Protein AF-A0A140NG60-F1 (afdb_monomer)

Nearest PDB structures (foldseek):
  7w1a-assembly2_A  TM=9.718E-01  e=1.978E-08  Acinetobacter baumannii
  7w1a-assembly1_B  TM=9.563E-01  e=1.860E-08  Acinetobacter baumannii
  7w19-assembly1_A  TM=9.331E-01  e=2.103E-08  Acinetobacter baumannii
  5igh-assembly1_A  TM=8.970E-01  e=2.757E-04  Escherichia coli
  6fdn-assembly1_A  TM=6.505E-01  e=6.445E-01  Homo sapiens

Structure (mmCIF, N/CA/C/O backbone):
data_AF-A0A140NG60-F1
#
_entry.id   AF-A0A140NG60-F1
#
loop_
_atom_site.group_PDB
_atom_site.id
_atom_site.type_symbol
_atom_site.label_atom_id
_atom_site.label_alt_id
_atom_site.label_comp_id
_atom_site.label_asym_id
_atom_site.label_entity_id
_atom_site.label_seq_id
_atom_site.pdbx_PDB_ins_code
_atom_site.Cartn_x
_atom_site.Cartn_y
_atom_site.Cartn_z
_atom_site.occupancy
_atom_site.B_iso_or_equiv
_atom_site.auth_seq_id
_atom_site.auth_comp_id
_atom_site.auth_asym_id
_atom_site.auth_atom_id
_atom_site.pdbx_PDB_model_num
ATOM 1 N N . MET A 1 1 ? 2.405 12.451 -3.766 1.00 78.56 1 MET A N 1
ATOM 2 C CA . MET A 1 1 ? 1.291 11.528 -3.519 1.00 78.56 1 MET A CA 1
ATOM 3 C C . MET A 1 1 ? 0.617 11.978 -2.251 1.00 78.56 1 MET A C 1
ATOM 5 O O . MET A 1 1 ? 1.273 12.037 -1.217 1.00 78.56 1 MET A O 1
ATOM 9 N N . THR A 1 2 ? -0.633 12.377 -2.384 1.00 91.38 2 THR A N 1
ATOM 10 C CA . THR A 1 2 ? -1.575 12.617 -1.296 1.00 91.38 2 THR A CA 1
ATOM 11 C C . THR A 1 2 ? -2.058 11.279 -0.722 1.00 91.38 2 THR A C 1
ATOM 13 O O . THR A 1 2 ? -1.749 10.214 -1.264 1.00 91.38 2 THR A O 1
ATOM 16 N N . ILE A 1 3 ? -2.827 11.319 0.369 1.00 93.19 3 ILE A N 1
ATOM 17 C CA . ILE A 1 3 ? -3.498 10.128 0.917 1.00 93.19 3 ILE A CA 1
ATOM 18 C C . ILE A 1 3 ? -4.454 9.532 -0.130 1.00 93.19 3 ILE A C 1
ATOM 20 O O . ILE A 1 3 ? -4.457 8.321 -0.340 1.00 93.19 3 ILE A O 1
ATOM 24 N N . GLN A 1 4 ? -5.187 10.381 -0.852 1.00 95.56 4 GLN A N 1
ATOM 25 C CA . GLN A 1 4 ? -6.143 9.986 -1.888 1.00 95.56 4 GLN A CA 1
ATOM 26 C C . GLN A 1 4 ? -5.462 9.279 -3.067 1.00 95.56 4 GLN A C 1
ATOM 28 O O . GLN A 1 4 ? -5.991 8.288 -3.573 1.00 95.56 4 GLN A O 1
ATOM 33 N N . ASP A 1 5 ? -4.265 9.727 -3.466 1.00 93.94 5 ASP A N 1
ATOM 34 C CA . ASP A 1 5 ? -3.479 9.051 -4.510 1.00 93.94 5 ASP A CA 1
ATOM 35 C C . ASP A 1 5 ? -3.119 7.616 -4.089 1.00 93.94 5 ASP A C 1
ATOM 37 O O . ASP A 1 5 ? -3.158 6.688 -4.896 1.00 93.94 5 ASP A O 1
ATOM 41 N N . ILE A 1 6 ? -2.767 7.424 -2.813 1.00 93.94 6 ILE A N 1
ATOM 42 C CA . ILE A 1 6 ? -2.391 6.114 -2.263 1.00 93.94 6 ILE A CA 1
ATOM 43 C C . ILE A 1 6 ? -3.614 5.211 -2.138 1.00 93.94 6 ILE A C 1
ATOM 45 O O . ILE A 1 6 ? -3.528 4.039 -2.497 1.00 93.94 6 ILE A O 1
ATOM 49 N N . GLN A 1 7 ? -4.744 5.743 -1.668 1.00 96.25 7 GLN A N 1
ATOM 50 C CA . GLN A 1 7 ? -6.002 5.000 -1.588 1.00 96.25 7 GLN A CA 1
ATOM 51 C C . GLN A 1 7 ? -6.451 4.524 -2.971 1.00 96.25 7 GLN A C 1
ATOM 53 O O . GLN A 1 7 ? -6.725 3.341 -3.134 1.00 96.25 7 GLN A O 1
ATOM 58 N N . SER A 1 8 ? -6.428 5.407 -3.974 1.00 96.56 8 SER A N 1
ATOM 59 C CA . SER A 1 8 ? -6.815 5.067 -5.351 1.00 96.56 8 SER A CA 1
ATOM 60 C C . SER A 1 8 ? -5.907 3.985 -5.946 1.00 96.56 8 SER A C 1
ATOM 62 O O . SER A 1 8 ? -6.377 3.043 -6.582 1.00 96.56 8 SER A O 1
ATOM 64 N N . LEU A 1 9 ? -4.593 4.082 -5.712 1.00 94.19 9 LEU A N 1
ATOM 65 C CA . LEU A 1 9 ? -3.637 3.072 -6.167 1.00 94.19 9 LEU A CA 1
ATOM 66 C C . LEU A 1 9 ? -3.845 1.728 -5.457 1.00 94.19 9 LEU A C 1
ATOM 68 O O . LEU A 1 9 ? -3.808 0.681 -6.099 1.00 94.19 9 LEU A O 1
ATOM 72 N N . ALA A 1 10 ? -4.054 1.742 -4.141 1.00 95.00 10 ALA A N 1
ATOM 73 C CA . ALA A 1 10 ? -4.303 0.532 -3.365 1.00 95.00 10 ALA A CA 1
ATOM 74 C C . ALA A 1 10 ? -5.619 -0.144 -3.784 1.00 95.00 10 ALA A C 1
ATOM 76 O O . ALA A 1 10 ? -5.645 -1.362 -3.970 1.00 95.00 10 ALA A O 1
ATOM 77 N N . GLU A 1 11 ? -6.675 0.637 -4.023 1.00 96.69 11 GLU A N 1
ATOM 78 C CA . GLU A 1 11 ? -7.973 0.150 -4.494 1.00 96.69 11 GLU A CA 1
ATOM 79 C C . GLU A 1 11 ? -7.863 -0.511 -5.872 1.00 96.69 11 GLU A C 1
ATOM 81 O O . GLU A 1 11 ? -8.390 -1.607 -6.064 1.00 96.69 11 GLU A O 1
ATOM 86 N N . ALA A 1 12 ? -7.081 0.063 -6.795 1.00 96.88 12 ALA A N 1
ATOM 87 C CA . ALA A 1 12 ? -6.782 -0.559 -8.089 1.00 96.88 12 ALA A CA 1
ATOM 88 C C . ALA A 1 12 ? -6.078 -1.929 -7.963 1.00 96.88 12 ALA A C 1
ATOM 90 O O . ALA A 1 12 ? -6.104 -2.736 -8.894 1.00 96.88 12 ALA A O 1
ATOM 91 N N . HIS A 1 13 ? -5.473 -2.212 -6.806 1.00 94.62 13 HIS A N 1
ATOM 92 C CA . HIS A 1 13 ? -4.866 -3.495 -6.449 1.00 94.62 13 HIS A CA 1
ATOM 93 C C . HIS A 1 13 ? -5.716 -4.333 -5.471 1.00 94.62 13 HIS A C 1
ATOM 95 O O . HIS A 1 13 ? -5.236 -5.350 -4.968 1.00 94.62 13 HIS A O 1
ATOM 101 N N . GLY A 1 14 ? -6.973 -3.950 -5.221 1.00 96.31 14 GLY A N 1
ATOM 102 C CA . GLY A 1 14 ? -7.922 -4.688 -4.382 1.00 96.31 14 GLY A CA 1
ATOM 103 C C . GLY A 1 14 ? -7.784 -4.446 -2.875 1.00 96.31 14 GLY A C 1
ATOM 104 O O . GLY A 1 14 ? -8.309 -5.232 -2.087 1.00 96.31 14 GLY A O 1
ATOM 105 N N . LEU A 1 15 ? -7.084 -3.386 -2.460 1.00 96.75 15 LEU A N 1
ATOM 106 C CA . LEU A 1 15 ? -6.852 -3.042 -1.057 1.00 96.75 15 LEU A CA 1
ATOM 107 C C . LEU A 1 15 ? -7.522 -1.707 -0.693 1.00 96.75 15 LEU A C 1
ATOM 109 O O . LEU A 1 15 ? -7.055 -0.640 -1.081 1.00 96.75 15 LEU A O 1
ATOM 113 N N . LEU A 1 16 ? -8.594 -1.763 0.101 1.00 97.44 16 LEU A N 1
ATOM 114 C CA . LEU A 1 16 ? -9.314 -0.577 0.583 1.00 97.44 16 LEU A CA 1
ATOM 115 C C . LEU A 1 16 ? -8.704 -0.053 1.887 1.00 97.44 16 LEU A C 1
ATOM 117 O O . LEU A 1 16 ? -8.853 -0.675 2.942 1.00 97.44 16 LEU A O 1
ATOM 121 N N . LEU A 1 17 ? -8.049 1.106 1.817 1.00 97.50 17 LEU A N 1
ATOM 122 C CA . LEU A 1 17 ? -7.353 1.731 2.943 1.00 97.50 17 LEU A CA 1
ATOM 123 C C . LEU A 1 17 ? -8.150 2.877 3.567 1.00 97.50 17 LEU A C 1
ATOM 125 O O . LEU A 1 17 ? -8.793 3.667 2.877 1.00 97.50 17 LEU A O 1
ATOM 129 N N . THR A 1 18 ? -8.035 3.005 4.883 1.00 97.25 18 THR A N 1
ATOM 130 C CA . THR A 1 18 ? -8.488 4.186 5.628 1.00 97.25 18 THR A CA 1
ATOM 131 C C . THR A 1 18 ? -7.558 5.381 5.383 1.00 97.25 18 THR A C 1
ATOM 133 O O . THR A 1 18 ? -6.491 5.255 4.782 1.00 97.25 18 THR A O 1
ATOM 136 N N . ASP A 1 19 ? -7.951 6.550 5.876 1.00 95.44 19 ASP A N 1
ATOM 137 C CA . ASP A 1 19 ? -7.148 7.776 5.878 1.00 95.44 19 ASP A CA 1
ATOM 138 C C . ASP A 1 19 ? -6.035 7.776 6.946 1.00 95.44 19 ASP A C 1
ATOM 140 O O . ASP A 1 19 ? -5.132 8.613 6.914 1.00 95.44 19 ASP A O 1
ATOM 144 N N . LYS A 1 20 ? -6.060 6.815 7.880 1.00 94.00 20 LYS A N 1
ATOM 145 C CA . LYS A 1 20 ? -5.046 6.648 8.927 1.00 94.00 20 LYS A CA 1
ATOM 146 C C . LYS A 1 20 ? -3.754 6.091 8.332 1.00 94.00 20 LYS A C 1
ATOM 148 O O . LYS A 1 20 ? -3.566 4.875 8.255 1.00 94.00 20 LYS A O 1
ATOM 153 N N . MET A 1 21 ? -2.858 6.995 7.943 1.00 93.44 21 MET A N 1
ATOM 154 C CA . MET A 1 21 ? -1.560 6.671 7.351 1.00 93.44 21 MET A CA 1
ATOM 155 C C . MET A 1 21 ? -0.401 7.314 8.115 1.00 93.44 21 MET A C 1
ATOM 157 O O . MET A 1 21 ? -0.459 8.482 8.495 1.00 93.44 21 MET A O 1
ATOM 161 N N . ASN A 1 22 ? 0.679 6.557 8.304 1.00 92.62 22 ASN A N 1
ATOM 162 C CA . ASN A 1 22 ? 1.947 7.056 8.824 1.00 92.62 22 ASN A CA 1
ATOM 163 C C . ASN A 1 22 ? 3.036 6.884 7.760 1.00 92.62 22 ASN A C 1
ATOM 165 O O . ASN A 1 22 ? 3.281 5.779 7.270 1.00 92.62 22 ASN A O 1
ATOM 169 N N . PHE A 1 23 ? 3.663 7.995 7.388 1.00 90.50 23 PHE A N 1
ATOM 170 C CA . PHE A 1 23 ? 4.661 8.052 6.330 1.00 90.50 23 PHE A CA 1
ATOM 171 C C . PHE A 1 23 ? 6.059 7.928 6.928 1.00 90.50 23 PHE A C 1
ATOM 173 O O . PHE A 1 23 ? 6.459 8.735 7.763 1.00 90.50 23 PHE A O 1
ATOM 180 N N . ASN A 1 24 ? 6.826 6.951 6.449 1.00 84.06 24 ASN A N 1
ATOM 181 C CA . ASN A 1 24 ? 8.250 6.848 6.723 1.00 84.06 24 ASN A CA 1
ATOM 182 C C . ASN A 1 24 ? 9.036 7.124 5.434 1.00 84.06 24 ASN A C 1
ATOM 184 O O . ASN A 1 24 ? 9.003 6.359 4.464 1.00 84.06 24 ASN A O 1
ATOM 188 N N . GLU A 1 25 ? 9.747 8.250 5.433 1.00 73.31 25 GLU A N 1
ATOM 189 C CA . GLU A 1 25 ? 10.470 8.750 4.267 1.00 73.31 25 GLU A CA 1
ATOM 190 C C . GLU A 1 25 ? 11.971 8.447 4.270 1.00 73.31 25 GLU A C 1
ATOM 192 O O . GLU A 1 25 ? 12.653 8.828 3.322 1.00 73.31 25 GLU A O 1
ATOM 197 N N . MET A 1 26 ? 12.490 7.723 5.266 1.00 76.06 26 MET A N 1
ATOM 198 C CA . MET A 1 26 ? 13.936 7.511 5.436 1.00 76.06 26 MET A CA 1
ATOM 199 C C . MET A 1 26 ? 14.587 6.643 4.337 1.00 76.06 26 MET A C 1
ATOM 201 O O . MET A 1 26 ? 15.810 6.552 4.269 1.00 76.06 26 MET A O 1
ATOM 205 N N . GLY A 1 27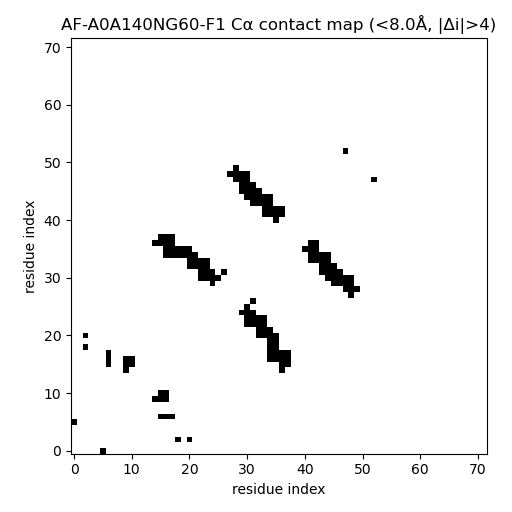 ? 13.798 6.002 3.467 1.00 76.38 27 GLY A N 1
ATOM 206 C CA . GLY A 1 27 ? 14.285 5.146 2.381 1.00 76.38 27 GLY A CA 1
ATOM 207 C C . GLY A 1 27 ? 14.626 5.898 1.086 1.00 76.38 27 GLY A C 1
ATOM 208 O O . GLY A 1 27 ? 13.809 6.664 0.566 1.00 76.38 27 GLY A O 1
ATOM 209 N N . ILE A 1 28 ? 15.804 5.600 0.519 1.00 79.94 28 ILE A N 1
ATOM 210 C CA . ILE A 1 28 ? 16.281 6.146 -0.769 1.00 79.94 28 ILE A CA 1
ATOM 211 C C . ILE A 1 28 ? 15.459 5.613 -1.948 1.00 79.94 28 ILE A C 1
ATOM 213 O O . ILE A 1 28 ? 15.128 6.362 -2.863 1.00 79.94 28 ILE A O 1
ATOM 217 N N . ASP A 1 29 ? 15.118 4.325 -1.933 1.00 83.88 29 ASP A N 1
ATOM 218 C CA . ASP A 1 29 ? 14.501 3.667 -3.089 1.00 83.88 29 ASP A CA 1
ATOM 219 C C . ASP A 1 29 ? 12.968 3.603 -3.008 1.00 83.88 29 ASP A C 1
ATOM 221 O O . ASP A 1 29 ? 12.277 3.646 -4.029 1.00 83.88 29 ASP A O 1
ATOM 225 N N . PHE A 1 30 ? 12.420 3.559 -1.792 1.00 86.44 30 PHE A N 1
ATOM 226 C CA . PHE A 1 30 ? 10.990 3.390 -1.549 1.00 86.44 30 PHE A CA 1
ATOM 227 C C . PHE A 1 30 ? 10.465 4.424 -0.560 1.00 86.44 30 PHE A C 1
ATOM 229 O O . PHE A 1 30 ? 11.112 4.738 0.439 1.00 86.44 30 PHE A O 1
ATOM 236 N N . LYS A 1 31 ? 9.245 4.894 -0.812 1.00 88.44 31 LYS A N 1
ATOM 237 C CA . LYS A 1 31 ? 8.394 5.495 0.216 1.00 88.44 31 LYS A CA 1
ATOM 238 C C . LYS A 1 31 ? 7.709 4.371 0.976 1.00 88.44 31 LYS A C 1
ATOM 240 O O . LYS A 1 31 ? 7.132 3.479 0.347 1.00 88.44 31 LYS A O 1
ATOM 245 N N . VAL A 1 32 ? 7.779 4.418 2.301 1.00 91.44 32 VAL A N 1
ATOM 246 C CA . VAL A 1 32 ? 7.116 3.450 3.172 1.00 91.44 32 VAL A CA 1
ATOM 247 C C . VAL A 1 32 ? 5.910 4.119 3.811 1.00 91.44 32 VAL A C 1
ATOM 249 O O . VAL A 1 32 ? 6.020 5.219 4.350 1.00 91.44 32 VAL A O 1
ATOM 252 N N . VAL A 1 33 ? 4.757 3.462 3.740 1.00 93.44 33 VAL A N 1
ATOM 253 C CA . VAL A 1 33 ? 3.521 3.950 4.358 1.00 93.44 33 VAL A CA 1
ATOM 254 C C . VAL A 1 33 ? 2.918 2.830 5.186 1.00 93.44 33 VAL A C 1
ATOM 256 O O . VAL A 1 33 ? 2.652 1.748 4.666 1.00 93.44 33 VAL A O 1
ATOM 259 N N . PHE A 1 34 ? 2.704 3.090 6.469 1.00 94.81 34 PHE A N 1
ATOM 260 C CA . PHE A 1 34 ? 1.897 2.236 7.329 1.00 94.81 34 PHE A CA 1
ATOM 261 C C . PHE A 1 34 ? 0.451 2.706 7.245 1.00 94.81 34 PHE A C 1
ATOM 263 O O . PHE A 1 34 ? 0.187 3.889 7.448 1.00 94.81 34 PHE A O 1
ATOM 270 N N . ALA A 1 35 ? -0.472 1.799 6.949 1.00 9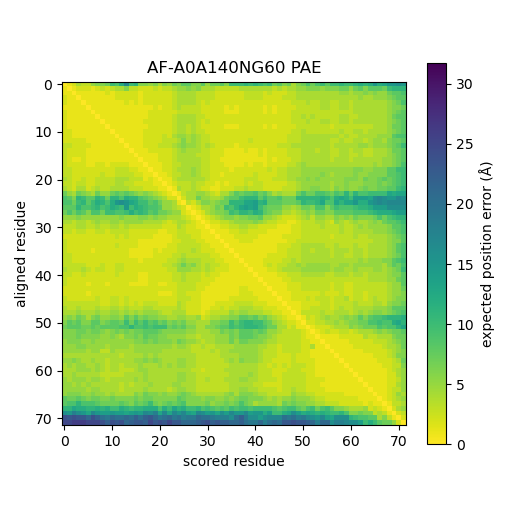6.25 35 ALA A N 1
ATOM 271 C CA . ALA A 1 35 ? -1.885 2.114 6.794 1.00 96.25 35 ALA A CA 1
ATOM 272 C C . ALA A 1 35 ? -2.761 1.040 7.445 1.00 96.25 35 ALA A C 1
ATOM 274 O O . ALA A 1 35 ? -2.334 -0.102 7.624 1.00 96.25 35 ALA A O 1
ATOM 275 N N . LEU A 1 36 ? -3.992 1.411 7.783 1.00 97.56 36 LEU A N 1
ATOM 276 C CA . LEU A 1 36 ? -5.034 0.467 8.179 1.00 97.56 36 LEU A CA 1
ATOM 277 C C . LEU A 1 36 ? -5.998 0.255 7.018 1.00 97.56 36 LEU A C 1
ATOM 279 O O . LEU A 1 36 ? -6.417 1.231 6.389 1.00 97.56 36 LEU A O 1
ATOM 283 N N . ASP A 1 37 ? -6.383 -0.991 6.765 1.00 96.94 37 ASP A N 1
ATOM 284 C CA . ASP A 1 37 ? -7.527 -1.270 5.901 1.00 96.94 37 ASP A CA 1
ATOM 285 C C . ASP A 1 37 ? -8.862 -1.067 6.634 1.00 96.94 37 ASP A C 1
ATOM 287 O O . ASP A 1 37 ? -8.921 -0.826 7.844 1.00 96.94 37 ASP A O 1
ATOM 291 N N . THR A 1 38 ? -9.958 -1.158 5.886 1.00 96.00 38 THR A N 1
ATOM 292 C CA . THR A 1 38 ? -11.323 -0.998 6.419 1.00 96.00 38 THR A CA 1
ATOM 293 C C . THR A 1 38 ? -11.732 -2.068 7.438 1.00 96.00 38 THR A C 1
ATOM 295 O O . THR A 1 38 ? -12.722 -1.883 8.144 1.00 96.00 38 THR A O 1
ATOM 298 N N . LYS A 1 39 ? -10.976 -3.166 7.558 1.00 96.38 39 LYS A N 1
ATOM 299 C CA . LYS A 1 39 ? -11.183 -4.233 8.548 1.00 96.38 39 LYS A CA 1
ATOM 300 C C . LYS A 1 39 ? -10.299 -4.060 9.788 1.00 96.38 39 LYS A C 1
ATOM 302 O O . LYS A 1 39 ? -10.371 -4.878 10.700 1.00 96.38 39 LYS A O 1
ATOM 307 N N . GLY A 1 40 ? -9.482 -3.006 9.836 1.00 95.25 40 GLY A N 1
ATOM 308 C CA . GLY A 1 40 ? -8.555 -2.732 10.931 1.00 95.25 40 GLY A CA 1
ATOM 309 C C . GLY A 1 40 ? -7.236 -3.504 10.845 1.00 95.25 40 GLY A C 1
ATOM 310 O O . GLY A 1 40 ? -6.448 -3.446 11.788 1.00 95.25 40 GLY A O 1
ATOM 311 N N . GLN A 1 41 ? -6.960 -4.201 9.740 1.00 97.00 41 GLN A N 1
ATOM 312 C CA . GLN A 1 41 ? -5.676 -4.864 9.528 1.00 97.00 41 GLN A CA 1
ATOM 313 C C . GLN A 1 41 ? -4.609 -3.827 9.165 1.00 97.00 41 GLN A C 1
ATOM 315 O O . GLN A 1 41 ? -4.828 -2.936 8.341 1.00 97.00 41 GLN A 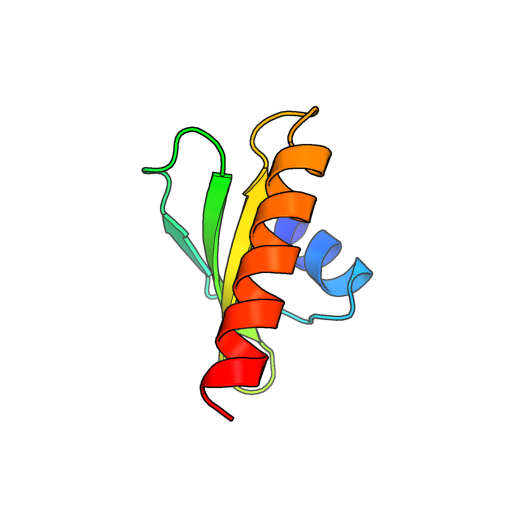O 1
ATOM 320 N N . GLN A 1 42 ? -3.427 -3.963 9.768 1.00 96.81 42 GLN A N 1
ATOM 321 C CA . GLN A 1 42 ? -2.267 -3.136 9.447 1.00 96.81 42 GLN A CA 1
ATOM 322 C C . GLN A 1 42 ? -1.566 -3.634 8.183 1.00 96.81 42 GLN A C 1
ATOM 324 O O . GLN A 1 42 ? -1.289 -4.827 8.038 1.00 96.81 42 GLN A O 1
ATOM 329 N N . TRP A 1 43 ? -1.233 -2.686 7.312 1.00 96.75 43 TRP A N 1
ATOM 330 C CA . TRP A 1 43 ? -0.517 -2.888 6.062 1.00 96.75 43 TRP A CA 1
ATOM 331 C C . TRP A 1 43 ? 0.721 -1.993 6.001 1.00 96.75 43 TRP A C 1
ATOM 333 O O . TRP A 1 43 ? 0.705 -0.846 6.451 1.00 96.75 43 TRP A O 1
ATOM 343 N N . LEU A 1 44 ? 1.787 -2.519 5.397 1.00 94.56 44 LEU A N 1
ATOM 344 C CA . LEU A 1 44 ? 2.973 -1.761 5.014 1.00 94.56 44 LEU A CA 1
ATOM 345 C C . LEU A 1 44 ? 3.018 -1.680 3.488 1.00 94.56 44 LEU A C 1
ATOM 347 O O . LEU A 1 44 ? 3.111 -2.699 2.804 1.00 94.56 44 LEU A O 1
ATOM 351 N N . LEU A 1 45 ? 2.970 -0.464 2.957 1.00 93.25 45 LEU A N 1
ATOM 352 C CA . LEU A 1 45 ? 3.088 -0.186 1.531 1.00 93.25 45 LEU A CA 1
ATOM 353 C C . LEU A 1 45 ? 4.516 0.250 1.210 1.00 93.25 45 LEU A C 1
ATOM 355 O O . LEU A 1 45 ? 5.102 1.060 1.929 1.00 93.25 45 LEU A O 1
ATOM 359 N N . ARG A 1 46 ? 5.054 -0.250 0.094 1.00 91.44 46 ARG A N 1
ATOM 360 C CA . ARG A 1 46 ? 6.336 0.185 -0.476 1.00 91.44 46 ARG A CA 1
ATOM 361 C C . ARG A 1 46 ? 6.109 0.712 -1.878 1.00 91.44 46 ARG A C 1
ATOM 363 O O . ARG A 1 46 ? 5.835 -0.058 -2.795 1.00 91.44 46 ARG A O 1
ATOM 370 N N . ILE A 1 47 ? 6.243 2.022 -2.035 1.00 88.19 47 ILE A N 1
ATOM 371 C CA . ILE A 1 47 ? 6.011 2.712 -3.304 1.00 88.19 47 ILE A CA 1
ATOM 372 C C . ILE A 1 47 ? 7.375 3.128 -3.873 1.00 88.19 47 ILE A C 1
ATOM 374 O O . ILE A 1 47 ? 8.084 3.893 -3.211 1.00 88.19 47 ILE A O 1
ATOM 378 N N . PRO A 1 48 ? 7.783 2.630 -5.056 1.00 89.12 48 PRO A N 1
ATOM 379 C CA . PRO A 1 48 ? 9.055 3.003 -5.673 1.00 89.12 48 PRO A CA 1
ATOM 380 C C . PRO A 1 48 ? 9.138 4.515 -5.907 1.00 89.12 48 PRO A C 1
ATOM 382 O O . PRO A 1 48 ? 8.178 5.125 -6.378 1.00 89.12 48 PRO A O 1
ATOM 385 N N . ARG A 1 49 ? 10.284 5.133 -5.600 1.00 86.25 49 ARG A N 1
ATOM 386 C CA . ARG A 1 49 ? 10.510 6.570 -5.857 1.00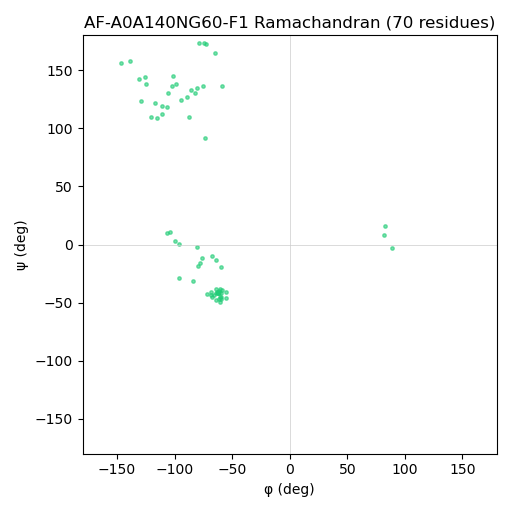 86.25 49 ARG A CA 1
ATOM 387 C C . ARG A 1 49 ? 10.880 6.875 -7.314 1.00 86.25 49 ARG A C 1
ATOM 389 O O . ARG A 1 49 ? 10.780 8.027 -7.722 1.00 86.25 49 ARG A O 1
ATOM 396 N N . ARG A 1 50 ? 11.321 5.867 -8.071 1.00 85.44 50 ARG A N 1
ATOM 397 C CA . ARG A 1 50 ? 11.761 5.975 -9.468 1.00 85.44 50 ARG A CA 1
ATOM 398 C C . ARG A 1 50 ? 11.416 4.717 -10.255 1.00 85.44 50 ARG A C 1
ATOM 400 O O . ARG A 1 50 ? 11.318 3.625 -9.689 1.00 85.44 50 ARG A O 1
ATOM 407 N N . ASP A 1 51 ? 11.307 4.881 -11.565 1.00 81.12 51 ASP A N 1
ATOM 408 C CA . ASP A 1 51 ? 11.226 3.769 -12.505 1.00 81.12 51 ASP A CA 1
ATOM 409 C C . ASP A 1 51 ? 12.520 2.938 -12.524 1.00 81.12 51 ASP A C 1
ATOM 411 O O . ASP A 1 51 ? 13.564 3.338 -12.007 1.00 81.12 51 ASP A O 1
ATOM 415 N N . GLY A 1 52 ? 12.445 1.732 -13.094 1.00 85.12 52 GLY A N 1
ATOM 416 C CA . GLY A 1 52 ? 13.590 0.817 -13.210 1.00 85.12 52 GLY A CA 1
ATOM 417 C C . GLY A 1 52 ? 13.791 -0.140 -12.027 1.00 85.12 52 GLY A C 1
ATOM 418 O O . GLY A 1 52 ? 14.625 -1.034 -12.094 1.00 85.12 52 GLY A O 1
ATOM 419 N N . MET A 1 53 ? 12.980 -0.053 -10.969 1.00 86.12 53 MET A N 1
ATOM 420 C CA . MET A 1 53 ? 13.102 -0.946 -9.799 1.00 86.12 53 MET A CA 1
ATOM 421 C C . MET A 1 53 ? 12.473 -2.330 -9.969 1.00 86.12 53 MET A C 1
ATOM 423 O O . MET A 1 53 ? 12.544 -3.171 -9.072 1.00 86.12 53 MET A O 1
ATOM 427 N N . ARG A 1 54 ? 11.836 -2.594 -11.112 1.00 86.88 54 ARG A N 1
ATOM 428 C CA . ARG A 1 54 ? 11.053 -3.817 -11.328 1.00 86.88 54 ARG A CA 1
ATOM 429 C C . ARG A 1 54 ? 11.892 -5.087 -11.160 1.00 86.88 54 ARG A C 1
ATOM 431 O O . ARG A 1 54 ? 11.392 -6.063 -10.607 1.00 86.88 54 ARG A O 1
ATOM 438 N N . GLU A 1 55 ? 13.139 -5.097 -11.623 1.00 89.62 55 GLU A N 1
ATOM 439 C CA . GLU A 1 55 ? 14.017 -6.267 -11.486 1.00 89.62 55 GLU A CA 1
ATOM 440 C C . GLU A 1 55 ? 14.423 -6.520 -10.033 1.00 89.62 55 GLU A C 1
ATOM 442 O O . GLU A 1 55 ? 14.329 -7.653 -9.558 1.00 89.62 55 GLU A O 1
ATOM 447 N N . GLN A 1 56 ? 14.779 -5.464 -9.298 1.00 88.88 56 GLN A N 1
ATOM 448 C CA . GLN A 1 56 ? 15.107 -5.548 -7.876 1.00 88.88 56 GLN A CA 1
ATOM 449 C C . GLN A 1 56 ? 13.915 -6.061 -7.057 1.00 88.88 56 GLN A C 1
ATOM 451 O O . GLN A 1 56 ? 14.073 -6.989 -6.267 1.00 88.88 56 GLN A O 1
ATOM 456 N N . ILE A 1 57 ? 12.708 -5.546 -7.318 1.00 90.88 57 ILE A N 1
ATOM 457 C CA . ILE A 1 57 ? 11.468 -5.997 -6.665 1.00 90.88 57 ILE A CA 1
ATOM 458 C C . ILE A 1 57 ? 11.186 -7.473 -6.981 1.00 90.88 57 ILE A C 1
ATOM 460 O O . ILE A 1 57 ? 10.824 -8.244 -6.092 1.00 90.88 57 ILE A O 1
ATOM 464 N N . LYS A 1 58 ? 11.384 -7.908 -8.234 1.00 92.88 58 LYS A N 1
ATOM 465 C CA . LYS A 1 58 ? 11.233 -9.323 -8.617 1.00 92.88 58 LYS A CA 1
ATOM 466 C C . LYS A 1 58 ? 12.229 -10.222 -7.883 1.00 92.88 58 LYS A C 1
ATOM 468 O O . LYS A 1 58 ? 11.847 -11.310 -7.454 1.00 92.88 58 LYS A O 1
ATOM 473 N N . LYS A 1 59 ? 13.488 -9.792 -7.746 1.00 93.88 59 LYS A N 1
ATOM 474 C CA . LYS A 1 59 ? 14.521 -10.533 -7.009 1.00 93.88 59 LYS A CA 1
ATOM 475 C C . LYS A 1 59 ? 14.162 -10.647 -5.528 1.00 93.88 59 LYS A C 1
ATOM 477 O O . LYS A 1 59 ? 14.195 -11.748 -4.990 1.00 93.88 59 LYS A O 1
ATOM 482 N N . GLU A 1 60 ? 13.763 -9.542 -4.904 1.00 92.25 60 GLU A N 1
ATOM 483 C CA . GLU A 1 60 ? 13.344 -9.512 -3.501 1.00 92.25 60 GLU A CA 1
ATOM 484 C C . GLU A 1 60 ? 12.139 -10.429 -3.252 1.00 92.25 60 GLU A C 1
ATOM 486 O O . GLU A 1 60 ? 12.177 -11.254 -2.342 1.00 92.25 60 GLU A O 1
ATOM 491 N N . LYS A 1 61 ? 11.120 -10.388 -4.123 1.00 93.38 61 LYS A N 1
ATOM 492 C CA . LYS A 1 61 ? 9.968 -11.298 -4.043 1.00 93.38 61 LYS A CA 1
ATOM 493 C C . LYS A 1 61 ? 10.394 -12.768 -4.038 1.00 93.38 61 LYS A C 1
ATOM 495 O O . LYS A 1 61 ? 9.902 -13.530 -3.219 1.00 93.38 61 LYS A O 1
ATOM 500 N N . ARG A 1 62 ? 11.313 -13.176 -4.922 1.00 95.00 62 ARG A N 1
ATOM 501 C CA . ARG A 1 62 ? 11.798 -14.571 -4.972 1.00 95.00 62 ARG A CA 1
ATOM 502 C C . ARG A 1 62 ? 12.470 -14.999 -3.666 1.00 95.00 62 ARG A C 1
ATOM 504 O O . ARG A 1 62 ? 12.289 -16.136 -3.248 1.00 95.00 62 ARG A O 1
ATOM 511 N N . ILE A 1 63 ? 13.221 -14.099 -3.032 1.00 94.88 63 ILE A N 1
ATOM 512 C CA . ILE A 1 63 ? 13.868 -14.361 -1.739 1.00 94.88 63 ILE A CA 1
ATOM 513 C C . ILE A 1 63 ? 12.811 -14.512 -0.639 1.00 94.88 63 ILE A C 1
ATOM 515 O O . ILE A 1 63 ? 12.876 -15.461 0.136 1.00 94.88 63 ILE A O 1
ATOM 519 N N . LEU A 1 64 ? 11.815 -13.623 -0.593 1.00 93.44 64 LEU A N 1
ATOM 520 C CA . LEU A 1 64 ? 10.736 -13.692 0.396 1.00 93.44 64 LEU A CA 1
ATOM 521 C C . LEU A 1 64 ? 9.899 -14.970 0.259 1.00 93.44 64 LEU A C 1
ATOM 523 O O . LEU A 1 64 ? 9.589 -15.594 1.268 1.00 93.44 64 LEU A O 1
ATOM 527 N N . GLU A 1 65 ? 9.579 -15.391 -0.968 1.00 94.44 65 GLU A N 1
ATOM 528 C CA . GLU A 1 65 ? 8.880 -16.661 -1.215 1.00 94.44 65 GLU A CA 1
ATOM 529 C C . GLU A 1 65 ? 9.713 -17.866 -0.759 1.00 94.44 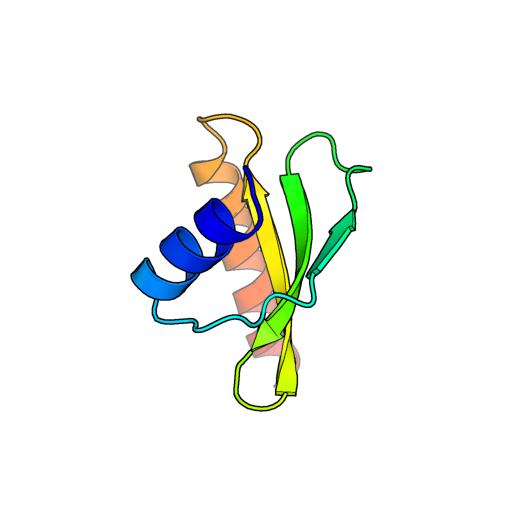65 GLU A C 1
ATOM 531 O O . GLU A 1 65 ? 9.179 -18.784 -0.140 1.00 94.44 65 GLU A O 1
ATOM 536 N N . LEU A 1 66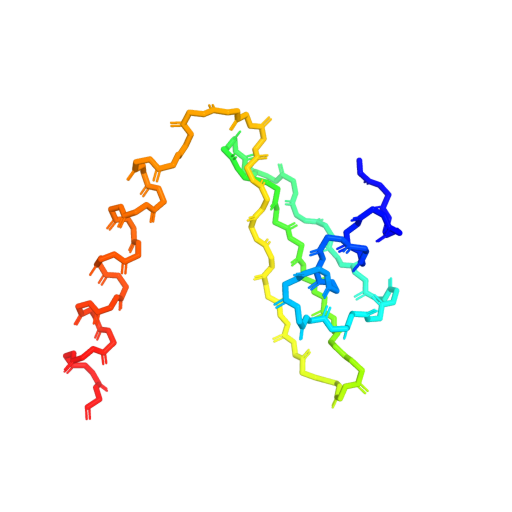 ? 11.029 -17.851 -1.005 1.00 94.06 66 LEU A N 1
ATOM 537 C CA . LEU A 1 66 ? 11.926 -18.902 -0.523 1.00 94.06 66 LEU A CA 1
ATOM 538 C C . LEU A 1 66 ? 11.912 -18.986 1.009 1.00 94.06 66 LEU A C 1
ATOM 540 O O . LEU A 1 66 ? 11.734 -20.069 1.553 1.00 94.06 66 LEU A O 1
ATOM 544 N N . VAL A 1 67 ? 12.065 -17.851 1.698 1.00 94.62 67 VAL A N 1
ATOM 545 C CA . VAL A 1 67 ? 12.045 -17.791 3.168 1.00 94.62 67 VAL A CA 1
ATOM 546 C C . VAL A 1 67 ? 10.694 -18.266 3.701 1.00 94.62 67 VAL A C 1
ATOM 548 O O . VAL A 1 6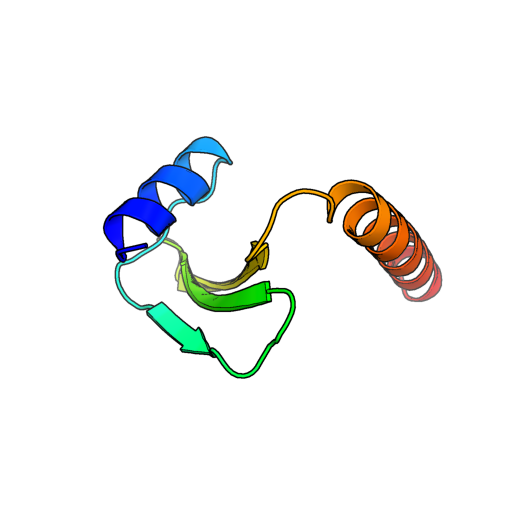7 ? 10.651 -19.117 4.583 1.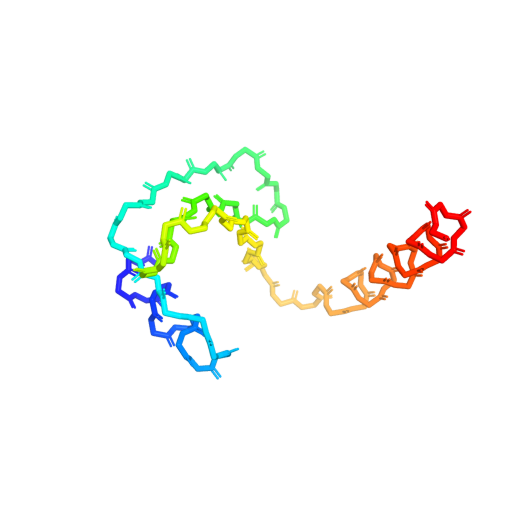00 94.62 67 VAL A O 1
ATOM 551 N N . LYS A 1 68 ? 9.586 -17.788 3.131 1.00 91.94 6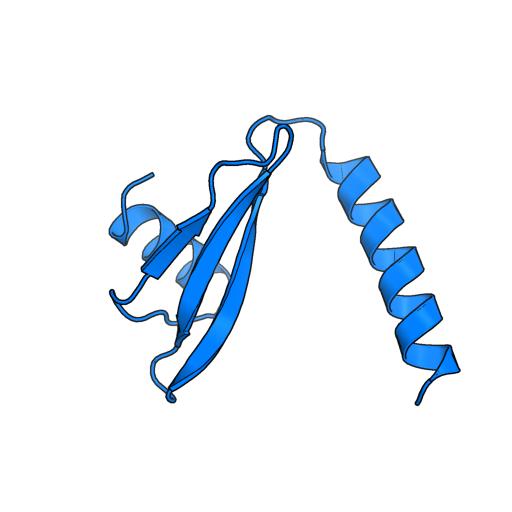8 LYS A N 1
ATOM 552 C CA . LYS A 1 68 ? 8.238 -18.199 3.535 1.00 91.94 68 LYS A CA 1
ATOM 553 C C . LYS A 1 68 ? 8.046 -19.718 3.473 1.00 91.94 68 LYS A C 1
ATOM 555 O O . LYS A 1 68 ? 7.455 -20.271 4.388 1.00 91.94 68 LYS A O 1
ATOM 560 N N . ASN A 1 69 ? 8.562 -20.376 2.436 1.00 84.62 69 ASN A N 1
ATOM 561 C CA . ASN A 1 69 ? 8.432 -21.827 2.263 1.00 84.62 69 ASN A CA 1
ATOM 562 C C . ASN A 1 69 ? 9.384 -22.653 3.145 1.00 84.62 69 ASN A C 1
ATOM 564 O O . ASN A 1 69 ? 9.192 -23.854 3.265 1.00 84.62 69 ASN A O 1
ATOM 568 N N . ILE A 1 70 ? 10.431 -22.047 3.712 1.00 81.69 70 ILE A N 1
ATOM 569 C CA . ILE A 1 70 ? 11.359 -22.732 4.629 1.00 81.69 70 ILE A CA 1
ATOM 570 C C . ILE A 1 70 ? 10.818 -22.733 6.065 1.00 81.69 70 ILE A C 1
ATOM 572 O O . ILE A 1 70 ? 11.108 -23.649 6.829 1.00 81.69 70 ILE A O 1
ATOM 576 N N . PHE A 1 71 ? 10.066 -21.696 6.442 1.00 62.66 71 PHE A N 1
ATOM 577 C CA . PHE A 1 71 ? 9.596 -21.475 7.813 1.00 62.66 71 PHE A CA 1
ATOM 578 C C . PHE A 1 71 ? 8.092 -21.759 8.019 1.00 62.66 71 PHE A C 1
ATOM 580 O O . PHE A 1 71 ? 7.562 -21.436 9.083 1.00 62.66 71 PHE A O 1
ATOM 587 N N . LEU A 1 72 ? 7.419 -22.354 7.028 1.00 52.12 72 LEU A N 1
ATOM 588 C CA . LEU A 1 72 ? 6.050 -22.890 7.097 1.00 52.12 72 LEU A CA 1
ATOM 589 C C . LEU A 1 72 ? 6.075 -24.394 6.822 1.00 52.12 72 LEU A C 1
ATOM 591 O O . LEU A 1 72 ? 5.278 -25.104 7.472 1.00 52.12 72 LEU A O 1
#

pLDDT: mean 90.47, std 8.04, range [52.12, 97.56]

Organism: Providencia stuartii (strain MRSN 2154) (NCBI:txid1157951)

Sequence (72 aa):
MTIQDIQSLAEAHGLLLTDKMNFNEMGIDFKVVFALDTKGQQWLLRIPRRDGMREQIKKEKRILELVKNIFL

Secondary structure (DSSP, 8-state):
--HHHHHHHHHHTT--EEEEEEEE---SSEEEEEEEETTS-EEEEEEESSTTTHHHHHHHHHHHHHHHHH--

Radius of gyration: 13.7 Å; Cα contacts (8 Å, |Δi|>4): 80; chains: 1; bounding box: 28×36×24 Å

Foldseek 3Di:
DQLVVVQVVCVVVVFHWDSDWDWDDPDPFWTWIWTAGPVRDIDIDTHGPDPPCPVVVVVVVVVVVVVVVVVD

Mean predicted aligned error: 4.39 Å

Solvent-accessible surface area (backbone atoms only — not comparable to full-atom values): 4333 Å² total; per-residue (Å²): 129,57,72,67,55,51,36,55,54,32,41,78,71,77,41,62,53,50,89,61,64,48,80,44,73,91,47,89,63,32,42,36,34,40,33,28,33,81,87,70,50,80,46,80,45,76,45,69,71,58,86,86,50,65,65,60,53,53,52,52,50,55,53,51,53,53,52,53,67,73,79,107